Protein AF-A0A386C9A5-F1 (afdb_monomer)

Foldseek 3Di:
DLVVLLVVLLVVLLVVLQVVLFVQWQWDWEQDPVRDIDIFHFPTWDWDKDWDQADPVRFGDTDIDIDTDQKTWTQYPVGIDMGGTPCVSCVVCVVVSQQSSQVSSVVSCCVRPVWDWDQWDQDQNDTDGCVRHPIDTVVQRDPVNVCVRPVVVVVVQVVCVVVVHHPVRVVD

Secondary structure (DSSP, 8-state):
-HHHHHHHHHHHHHHHHHHHHHHHH-EEEEE-TTSSEEEEEBS---EEEEEEEE-TTS-EEEEEEEEE-S-EEEEEBTEEEEE-B-THHHHHHHHHHHHHHHHHHHHHHHHHH---B-SEEEETTEEEETTSS---BTTS--HHHHHHT-HHHHHHHHHHHHTT--TTTTT-

Radius of gyration: 20.08 Å; Cα contacts (8 Å, |Δi|>4): 237; chains: 1; bounding box: 48×43×54 Å

Mean predicted aligned error: 5.28 Å

Nearest PDB structures (foldseek):
  1osb-assembly2_C  TM=9.367E-01  e=7.929E-08  Escherichia coli
  1s6m-assembly1_A  TM=9.223E-01  e=8.419E-08  Escherichia coli
  1zm5-assembly1_A  TM=9.075E-01  e=7.467E-08  Escherichia coli
  1qx0-assembly1_A  TM=9.244E-01  e=1.360E-07  Escherichia coli
  4pcb-assembly2_C  TM=9.006E-01  e=9.491E-08  Escherichia coli

Structure (mmCIF, N/CA/C/O backbone):
data_AF-A0A386C9A5-F1
#
_entry.id   AF-A0A386C9A5-F1
#
loop_
_atom_site.group_PDB
_atom_site.id
_atom_site.type_symbol
_atom_site.label_atom_id
_atom_site.label_alt_id
_atom_site.label_comp_id
_atom_site.label_asym_id
_atom_site.label_entity_id
_atom_site.label_seq_id
_atom_site.pdbx_PDB_ins_code
_atom_site.Cartn_x
_atom_site.Cartn_y
_atom_site.Cartn_z
_atom_site.occupancy
_atom_site.B_iso_or_equiv
_atom_site.auth_seq_id
_atom_site.auth_comp_id
_atom_site.auth_asym_id
_atom_site.auth_atom_id
_atom_site.pdbx_PDB_model_num
ATOM 1 N N . GLU A 1 1 ? -19.138 13.106 5.561 1.00 89.81 1 GLU A N 1
ATOM 2 C CA . GLU A 1 1 ? -17.939 13.820 6.043 1.00 89.81 1 GLU A CA 1
ATOM 3 C C . GLU A 1 1 ? -16.855 12.884 6.594 1.00 89.81 1 GLU A C 1
ATOM 5 O O . GLU A 1 1 ? -15.851 12.708 5.920 1.00 89.81 1 GLU A O 1
ATOM 10 N N . THR A 1 2 ? -17.036 12.203 7.738 1.00 95.38 2 THR A N 1
ATOM 11 C CA . THR A 1 2 ? -15.964 11.372 8.344 1.00 95.38 2 THR A CA 1
ATOM 12 C C . THR A 1 2 ? -15.467 10.237 7.449 1.00 95.38 2 THR A C 1
ATOM 14 O O . THR A 1 2 ? -14.264 10.115 7.244 1.00 95.38 2 THR A O 1
ATOM 17 N N . ARG A 1 3 ? -16.372 9.428 6.875 1.00 95.12 3 ARG A N 1
ATOM 18 C CA . ARG A 1 3 ? -16.000 8.336 5.954 1.00 95.12 3 ARG A CA 1
ATOM 19 C C . ARG A 1 3 ? -15.134 8.841 4.805 1.00 95.12 3 ARG A C 1
ATOM 21 O O . ARG A 1 3 ? -14.080 8.293 4.527 1.00 95.12 3 ARG A O 1
ATOM 28 N N . GLU A 1 4 ? -15.581 9.913 4.175 1.00 96.44 4 GLU A N 1
ATOM 29 C CA . GLU A 1 4 ? -14.893 10.527 3.050 1.00 96.44 4 GLU A CA 1
ATOM 30 C C . GLU A 1 4 ? -13.509 11.059 3.447 1.00 96.44 4 GLU A C 1
ATOM 32 O O . GLU A 1 4 ? -12.547 10.899 2.704 1.00 96.44 4 GLU A O 1
ATOM 37 N N . ALA A 1 5 ? -13.369 11.634 4.643 1.00 97.81 5 ALA A N 1
ATOM 38 C CA . ALA A 1 5 ? -12.070 12.039 5.169 1.00 97.81 5 ALA A CA 1
ATOM 39 C C . ALA A 1 5 ? -11.139 10.843 5.432 1.00 97.81 5 ALA A C 1
ATOM 41 O O . ALA A 1 5 ? -9.936 10.960 5.191 1.00 97.81 5 ALA A O 1
ATOM 42 N N . VAL A 1 6 ? -11.672 9.700 5.879 1.00 97.44 6 VAL A N 1
ATOM 43 C CA . VAL A 1 6 ? -10.908 8.453 6.050 1.00 97.44 6 VAL A CA 1
ATOM 44 C C . VAL A 1 6 ? -10.473 7.895 4.695 1.00 97.44 6 VAL A C 1
ATOM 46 O O . VAL A 1 6 ? -9.285 7.639 4.508 1.00 97.44 6 VAL A O 1
ATOM 49 N N . ASP A 1 7 ? -11.397 7.780 3.738 1.00 97.12 7 ASP A N 1
ATOM 50 C CA . ASP A 1 7 ? -11.117 7.281 2.387 1.00 97.12 7 ASP A CA 1
ATOM 51 C C . ASP A 1 7 ? -10.045 8.142 1.699 1.00 97.12 7 ASP A C 1
ATOM 53 O O . ASP A 1 7 ? -9.026 7.616 1.252 1.00 97.12 7 ASP A O 1
ATOM 57 N N . ARG A 1 8 ? -10.191 9.476 1.739 1.00 97.75 8 ARG A N 1
ATOM 58 C CA . ARG A 1 8 ? -9.187 10.407 1.198 1.00 97.75 8 ARG A CA 1
ATOM 59 C C . ARG A 1 8 ? -7.836 10.304 1.908 1.00 97.75 8 ARG A C 1
ATOM 61 O O . ARG A 1 8 ? -6.805 10.422 1.253 1.00 97.75 8 ARG A O 1
ATOM 68 N N . SER A 1 9 ? -7.817 10.117 3.231 1.00 98.19 9 SER A N 1
ATOM 69 C CA . SER A 1 9 ? -6.561 9.925 3.979 1.00 98.19 9 SER A CA 1
ATOM 70 C C . SER A 1 9 ? -5.818 8.683 3.501 1.00 98.19 9 SER A C 1
ATOM 72 O O . SER A 1 9 ? -4.598 8.720 3.346 1.00 98.19 9 SER A O 1
ATOM 74 N N . LEU A 1 10 ? -6.553 7.596 3.252 1.00 97.38 10 LEU A N 1
ATOM 75 C CA . LEU A 1 10 ? -5.973 6.356 2.758 1.00 97.38 10 LEU A CA 1
ATOM 76 C C . LEU A 1 10 ? -5.469 6.488 1.325 1.00 97.38 10 LEU A C 1
ATOM 78 O O . LEU A 1 10 ? -4.365 6.029 1.049 1.00 97.38 10 LEU A O 1
ATOM 82 N N . ASP A 1 11 ? -6.226 7.136 0.442 1.00 98.06 11 ASP A N 1
ATOM 83 C CA . ASP A 1 11 ? -5.815 7.324 -0.951 1.00 98.06 11 ASP A CA 1
ATOM 84 C C . ASP A 1 11 ? -4.526 8.153 -1.044 1.00 98.06 11 ASP A C 1
ATOM 86 O O . ASP A 1 11 ? -3.579 7.746 -1.713 1.00 98.06 11 ASP A O 1
ATOM 90 N N . ILE A 1 12 ? -4.435 9.246 -0.279 1.00 98.44 12 ILE A N 1
ATOM 91 C CA . ILE A 1 12 ? -3.243 10.106 -0.234 1.00 98.44 12 ILE A CA 1
ATOM 92 C C . ILE A 1 12 ? -2.038 9.373 0.362 1.00 98.44 12 ILE A C 1
ATOM 94 O O . ILE A 1 12 ? -0.925 9.474 -0.156 1.00 98.44 12 ILE A O 1
ATOM 98 N N . ALA A 1 13 ? -2.235 8.632 1.455 1.00 98.19 13 ALA A N 1
ATOM 99 C CA . ALA A 1 13 ? -1.165 7.844 2.056 1.00 98.19 13 ALA A CA 1
ATOM 100 C C . ALA A 1 13 ? -0.680 6.732 1.116 1.00 98.19 13 ALA A C 1
ATOM 102 O O . ALA A 1 13 ? 0.520 6.464 1.054 1.00 98.19 13 ALA A O 1
ATOM 103 N N . ASN A 1 14 ? -1.598 6.105 0.375 1.00 98.31 14 ASN A N 1
ATOM 104 C CA . ASN A 1 14 ? -1.289 5.086 -0.618 1.00 98.31 14 ASN A CA 1
ATOM 105 C C . ASN A 1 14 ? -0.478 5.668 -1.781 1.00 98.31 14 ASN A C 1
ATOM 107 O O . ASN A 1 14 ? 0.554 5.107 -2.131 1.00 98.31 14 ASN A O 1
ATOM 111 N N . GLU A 1 15 ? -0.898 6.804 -2.335 1.00 98.31 15 GLU A N 1
ATOM 112 C CA . GLU A 1 15 ? -0.195 7.491 -3.423 1.00 98.31 15 GLU A CA 1
ATOM 113 C C . GLU A 1 15 ? 1.232 7.891 -3.022 1.00 98.31 15 GLU A C 1
ATOM 115 O O . GLU A 1 15 ? 2.194 7.557 -3.712 1.00 98.31 15 GLU A O 1
ATOM 120 N N . GLN A 1 16 ? 1.403 8.520 -1.857 1.00 98.56 16 GLN A N 1
ATOM 121 C CA . GLN A 1 16 ? 2.726 8.911 -1.360 1.00 98.56 16 GLN A CA 1
ATOM 122 C C . GLN A 1 16 ? 3.622 7.703 -1.049 1.00 98.56 16 GLN A C 1
ATOM 124 O O . GLN A 1 16 ? 4.825 7.729 -1.313 1.00 98.56 16 GLN A O 1
ATOM 129 N N . MET A 1 17 ? 3.049 6.625 -0.506 1.00 98.19 17 MET A N 1
ATOM 130 C CA . MET A 1 17 ? 3.769 5.370 -0.291 1.00 98.19 17 MET A CA 1
ATOM 131 C C . MET A 1 17 ? 4.209 4.738 -1.615 1.00 98.19 17 MET A C 1
ATOM 133 O O . MET A 1 17 ? 5.345 4.272 -1.702 1.00 98.19 17 MET A O 1
ATOM 137 N N . LEU A 1 18 ? 3.356 4.753 -2.646 1.00 98.19 18 LEU A N 1
ATOM 138 C CA . LEU A 1 18 ? 3.696 4.260 -3.981 1.00 98.19 18 LEU A CA 1
ATOM 139 C C . LEU A 1 18 ? 4.801 5.095 -4.630 1.00 98.19 18 LEU A C 1
ATOM 141 O O . LEU A 1 18 ? 5.718 4.509 -5.196 1.00 98.19 18 LEU A O 1
ATOM 145 N N . GLY A 1 19 ? 4.772 6.424 -4.488 1.00 97.94 19 GLY A N 1
ATOM 146 C CA . GLY A 1 19 ? 5.856 7.296 -4.951 1.00 97.94 19 GLY A CA 1
ATOM 147 C C . GLY A 1 19 ? 7.185 6.981 -4.259 1.00 97.94 19 GLY A C 1
ATOM 148 O O . GLY A 1 19 ? 8.209 6.792 -4.912 1.00 97.94 19 GLY A O 1
ATOM 149 N N . TRP A 1 20 ? 7.162 6.804 -2.934 1.00 98.00 20 TRP A N 1
ATOM 150 C CA . TRP A 1 20 ? 8.346 6.363 -2.192 1.00 98.00 20 TRP A CA 1
ATOM 151 C C . TRP A 1 20 ? 8.844 4.986 -2.654 1.00 98.00 20 TRP A C 1
ATOM 153 O O . TRP A 1 20 ? 10.050 4.775 -2.780 1.00 98.00 20 TRP A O 1
ATOM 163 N N . LEU A 1 21 ? 7.934 4.038 -2.903 1.00 97.56 21 LEU A N 1
ATOM 164 C CA . LEU A 1 21 ? 8.277 2.696 -3.368 1.00 97.56 21 LEU A CA 1
ATOM 165 C C . LEU A 1 21 ? 8.882 2.736 -4.778 1.00 97.56 21 LEU A C 1
ATOM 167 O O . LEU A 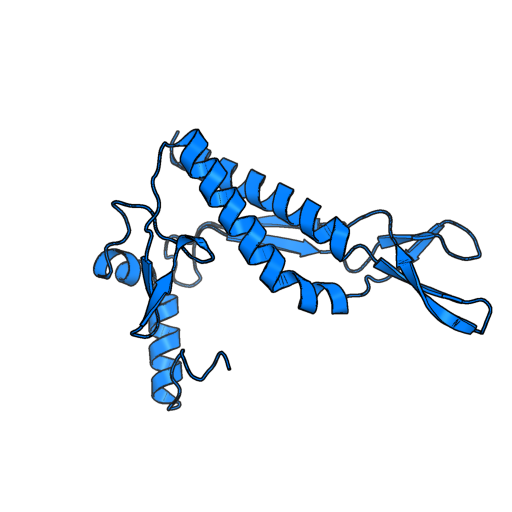1 21 ? 9.894 2.079 -5.017 1.00 97.56 21 LEU A O 1
ATOM 171 N N . GLU A 1 22 ? 8.311 3.529 -5.687 1.00 97.38 22 GLU A N 1
ATOM 172 C CA . GLU A 1 22 ? 8.794 3.732 -7.056 1.00 97.38 22 GLU A CA 1
ATOM 173 C C . GLU A 1 22 ? 10.265 4.160 -7.080 1.00 97.38 22 GLU A C 1
ATOM 175 O O . GLU A 1 22 ? 11.062 3.570 -7.814 1.00 97.38 22 GLU A O 1
ATOM 180 N N . GLU A 1 23 ? 10.668 5.098 -6.219 1.00 96.94 23 GLU A N 1
ATOM 181 C CA . GLU A 1 23 ? 12.070 5.514 -6.098 1.00 96.94 23 GLU A CA 1
ATOM 182 C C . GLU A 1 23 ? 13.025 4.355 -5.783 1.00 96.94 23 GLU A C 1
ATOM 184 O O . GLU A 1 23 ? 14.202 4.405 -6.151 1.00 96.94 23 GLU A O 1
ATOM 189 N N . LYS A 1 24 ? 12.546 3.327 -5.072 1.00 97.06 24 LYS A N 1
ATOM 190 C CA . LYS A 1 24 ? 13.357 2.181 -4.639 1.00 97.06 24 LYS A CA 1
ATOM 191 C C . LYS A 1 24 ? 13.323 1.020 -5.621 1.00 97.06 24 LYS A C 1
ATOM 193 O O . LYS A 1 24 ? 14.286 0.258 -5.666 1.00 97.06 24 LYS A O 1
ATOM 198 N N . VAL A 1 25 ? 12.234 0.855 -6.375 1.00 96.81 25 VAL A N 1
ATOM 199 C CA . VAL A 1 25 ? 11.974 -0.390 -7.120 1.00 96.81 25 VAL A CA 1
ATOM 200 C C . VAL A 1 25 ? 11.786 -0.215 -8.623 1.00 96.81 25 VAL A C 1
ATOM 202 O O . VAL A 1 25 ? 11.726 -1.224 -9.320 1.00 96.81 25 VAL A O 1
ATOM 205 N N . ALA A 1 26 ? 11.738 1.015 -9.150 1.00 97.06 26 ALA A N 1
ATOM 206 C CA . ALA A 1 26 ? 11.632 1.279 -10.588 1.00 97.06 26 ALA A CA 1
ATOM 207 C C . ALA A 1 26 ? 12.953 0.993 -11.323 1.00 97.06 26 ALA A C 1
ATOM 209 O O . ALA A 1 26 ? 13.611 1.888 -11.855 1.00 97.06 26 ALA A O 1
ATOM 210 N N . PHE A 1 27 ? 13.349 -0.275 -11.336 1.00 96.69 27 PHE A N 1
ATOM 211 C CA . PHE A 1 27 ? 14.523 -0.787 -12.021 1.00 96.69 27 PHE A CA 1
ATOM 212 C C . PHE A 1 27 ? 14.134 -1.980 -12.884 1.00 96.69 27 PHE A C 1
ATOM 214 O O . PHE A 1 27 ? 13.301 -2.798 -12.499 1.00 96.69 27 PHE A O 1
ATOM 221 N N . GLY A 1 28 ? 14.780 -2.094 -14.038 1.00 95.38 28 GLY A N 1
ATOM 222 C CA . GLY A 1 28 ? 14.723 -3.271 -14.898 1.00 95.38 28 GLY A CA 1
ATOM 223 C C . GLY A 1 28 ? 16.127 -3.786 -15.186 1.00 95.38 28 GLY A C 1
ATOM 224 O O . GLY A 1 28 ? 17.106 -3.337 -14.586 1.00 95.38 28 GLY A O 1
ATOM 225 N N . ARG A 1 29 ? 16.236 -4.721 -16.131 1.00 94.19 29 ARG A N 1
ATOM 226 C CA . ARG A 1 29 ? 17.531 -5.237 -16.598 1.00 94.19 29 ARG A CA 1
ATOM 227 C C . ARG A 1 29 ? 17.690 -5.063 -18.104 1.00 94.19 29 ARG A C 1
ATOM 229 O O . ARG A 1 29 ? 16.726 -5.204 -18.864 1.00 94.19 29 ARG A O 1
ATOM 236 N N . VAL A 1 30 ? 18.898 -4.744 -18.541 1.00 93.75 30 VAL A N 1
ATOM 237 C CA . VAL A 1 30 ? 19.303 -4.681 -19.955 1.00 93.75 30 VAL A CA 1
ATOM 238 C C . VAL A 1 30 ? 20.558 -5.521 -20.156 1.00 93.75 30 VAL A C 1
ATOM 240 O O . VAL A 1 30 ? 21.190 -5.929 -19.189 1.00 93.75 30 VAL A O 1
ATOM 243 N N . MET A 1 31 ? 20.911 -5.814 -21.406 1.00 92.19 31 MET A N 1
ATOM 244 C CA . MET A 1 31 ? 22.148 -6.535 -21.701 1.00 92.19 31 MET A CA 1
ATOM 245 C C . MET A 1 31 ? 23.327 -5.561 -21.767 1.00 92.19 31 MET A C 1
ATOM 247 O O . MET A 1 31 ? 23.336 -4.701 -22.657 1.00 92.19 31 MET A O 1
ATOM 251 N N . GLY A 1 32 ? 24.316 -5.732 -20.893 1.00 89.69 32 GLY A N 1
ATOM 252 C CA . GLY A 1 32 ? 25.568 -4.975 -20.843 1.00 89.69 32 GLY A CA 1
ATOM 253 C C . GLY A 1 32 ? 26.456 -5.184 -22.073 1.00 89.69 32 GLY A C 1
ATOM 254 O O . GLY A 1 32 ? 26.163 -6.003 -22.953 1.00 89.69 32 GLY A O 1
ATOM 255 N N . THR A 1 33 ? 27.527 -4.397 -22.180 1.00 88.69 33 THR A N 1
ATOM 256 C CA . THR A 1 33 ? 28.505 -4.478 -23.286 1.00 88.69 33 THR A CA 1
ATOM 257 C C . THR A 1 33 ? 29.374 -5.730 -23.216 1.00 88.69 33 THR A C 1
ATOM 259 O O . THR A 1 33 ? 29.786 -6.238 -24.254 1.00 88.69 33 THR A O 1
ATOM 262 N N . ASP A 1 34 ? 29.578 -6.252 -22.012 1.00 92.44 34 ASP A N 1
ATOM 263 C CA . ASP A 1 34 ? 30.224 -7.527 -21.697 1.00 92.44 34 ASP A CA 1
ATOM 264 C C . ASP A 1 34 ? 29.312 -8.749 -21.926 1.00 92.44 34 ASP A C 1
ATOM 266 O O . ASP A 1 34 ? 29.743 -9.888 -21.761 1.00 92.44 34 ASP A O 1
ATOM 270 N N . GLY A 1 35 ? 28.054 -8.527 -22.325 1.00 90.69 35 GLY A N 1
ATOM 271 C CA . GLY A 1 35 ? 27.066 -9.587 -22.518 1.00 90.69 35 GLY A CA 1
ATOM 272 C C . GLY A 1 35 ? 26.424 -10.090 -21.223 1.00 90.69 35 GLY A C 1
ATOM 273 O O . GLY A 1 35 ? 25.732 -11.106 -21.265 1.00 90.69 35 GLY A O 1
ATOM 274 N N . LEU A 1 36 ? 26.614 -9.399 -20.093 1.00 93.25 36 LEU A N 1
ATOM 275 C CA . LEU A 1 36 ? 25.981 -9.734 -18.818 1.00 93.25 36 LEU A CA 1
ATOM 276 C C . LEU A 1 36 ? 24.766 -8.829 -18.536 1.00 93.25 36 LEU A C 1
ATOM 278 O O . LEU A 1 36 ? 24.739 -7.673 -18.962 1.00 93.25 36 LEU A O 1
ATOM 282 N N . PRO A 1 37 ? 23.723 -9.311 -17.831 1.00 91.50 37 PRO A N 1
ATOM 283 C CA . PRO A 1 37 ? 22.601 -8.465 -17.437 1.00 91.50 37 PRO A CA 1
ATOM 284 C C . PRO A 1 37 ? 23.021 -7.362 -16.458 1.00 91.50 37 PRO A C 1
ATOM 286 O O . PRO A 1 37 ? 23.564 -7.640 -15.392 1.00 91.50 37 PRO A O 1
ATOM 289 N N . GLU A 1 38 ? 22.666 -6.121 -16.772 1.00 92.81 38 GLU A N 1
ATOM 290 C CA . GLU A 1 38 ? 22.904 -4.946 -15.937 1.00 92.81 38 GLU A CA 1
ATOM 291 C C . GLU A 1 38 ? 21.574 -4.368 -15.445 1.00 92.81 38 GLU A C 1
ATOM 293 O O . GLU A 1 38 ? 20.598 -4.283 -16.201 1.00 92.81 38 GLU A O 1
ATOM 298 N N . ARG A 1 39 ? 21.519 -3.964 -14.170 1.00 94.31 39 ARG A N 1
ATOM 299 C CA . ARG A 1 39 ? 20.354 -3.275 -13.606 1.00 94.31 39 ARG A CA 1
ATOM 300 C C . ARG A 1 39 ? 20.388 -1.802 -13.998 1.00 94.31 39 ARG A C 1
ATOM 302 O O . ARG A 1 39 ? 21.352 -1.108 -13.705 1.00 94.31 39 ARG A O 1
ATOM 309 N N . VAL A 1 40 ? 19.287 -1.311 -14.553 1.00 95.31 40 VAL A N 1
ATOM 310 C CA . VAL A 1 40 ? 19.138 0.094 -14.953 1.00 95.31 40 VAL A CA 1
ATOM 311 C C . VAL A 1 40 ? 17.863 0.694 -14.381 1.00 95.31 40 VAL A C 1
ATOM 313 O O . VAL A 1 40 ? 16.863 -0.004 -14.187 1.00 95.31 40 VAL A O 1
ATOM 316 N N . ARG A 1 41 ? 17.905 1.997 -14.095 1.00 95.81 41 ARG A N 1
ATOM 317 C CA . ARG A 1 41 ? 16.747 2.764 -13.625 1.00 95.81 41 ARG A CA 1
ATOM 318 C C . ARG A 1 41 ? 15.719 2.888 -14.755 1.00 95.81 41 ARG A C 1
ATOM 320 O O . ARG A 1 41 ? 16.077 3.152 -15.900 1.00 95.81 41 ARG A O 1
ATOM 327 N N . GLY A 1 42 ? 14.451 2.691 -14.420 1.00 95.38 42 GLY A N 1
ATOM 328 C CA . GLY A 1 42 ? 13.322 2.973 -15.297 1.00 95.38 42 GLY A CA 1
ATOM 329 C C . GLY A 1 42 ? 12.670 4.317 -15.037 1.00 95.38 42 GLY A C 1
ATOM 330 O O . GLY A 1 42 ? 12.972 4.990 -14.051 1.00 95.38 42 GLY A O 1
ATOM 331 N N . THR A 1 43 ? 11.724 4.663 -15.902 1.00 92.88 43 THR A N 1
ATOM 332 C CA . THR A 1 43 ? 10.954 5.908 -15.809 1.00 92.88 43 THR A CA 1
ATOM 333 C C . THR A 1 43 ? 9.995 5.944 -14.620 1.00 92.88 43 THR A C 1
ATOM 335 O O . THR A 1 43 ? 9.732 7.028 -14.114 1.00 92.88 43 THR A O 1
ATOM 338 N N . GLY A 1 44 ? 9.510 4.790 -14.151 1.00 95.00 44 GLY A N 1
ATOM 339 C CA . GLY A 1 44 ? 8.589 4.694 -13.018 1.00 95.00 44 GLY A CA 1
ATOM 340 C C . GLY A 1 44 ? 7.831 3.369 -12.978 1.00 95.00 44 GLY A C 1
ATOM 341 O O . GLY A 1 44 ? 8.161 2.424 -13.702 1.00 95.00 44 GLY A O 1
ATOM 342 N N . LEU A 1 45 ? 6.816 3.304 -12.120 1.00 95.94 45 LEU A N 1
ATOM 343 C CA . LEU A 1 45 ? 5.866 2.205 -12.014 1.00 95.94 45 LEU A CA 1
ATOM 344 C C . LEU A 1 45 ? 4.558 2.557 -12.723 1.00 95.94 45 LEU A C 1
ATOM 346 O O . LEU A 1 45 ? 4.083 3.686 -12.689 1.00 95.94 45 LEU A O 1
ATOM 350 N N . THR A 1 46 ? 3.923 1.552 -13.320 1.00 96.31 46 THR A N 1
ATOM 351 C CA . THR A 1 46 ? 2.514 1.636 -13.722 1.00 96.31 46 THR A CA 1
ATOM 352 C C . THR A 1 46 ? 1.690 0.823 -12.736 1.00 96.31 46 THR A C 1
ATOM 354 O O . THR A 1 46 ? 1.922 -0.379 -12.584 1.00 96.31 46 THR A O 1
ATOM 357 N N . VAL A 1 47 ? 0.752 1.473 -12.045 1.00 97.50 47 VAL A N 1
ATOM 358 C CA . VAL A 1 47 ? -0.016 0.864 -10.953 1.00 97.50 47 VAL A CA 1
ATOM 359 C C . VAL A 1 47 ? -1.506 1.123 -11.141 1.00 97.50 47 VAL A C 1
ATOM 361 O O . VAL A 1 47 ? -1.920 2.266 -11.313 1.00 97.50 47 VAL A O 1
ATOM 364 N N . ALA A 1 48 ? -2.313 0.064 -11.075 1.00 98.19 48 ALA A N 1
ATOM 365 C CA . ALA A 1 48 ? -3.766 0.163 -10.982 1.00 98.19 48 ALA A CA 1
ATOM 366 C C . ALA A 1 48 ? -4.212 -0.060 -9.530 1.00 98.19 48 ALA A C 1
ATOM 368 O O . ALA A 1 48 ? -3.899 -1.094 -8.937 1.00 98.19 48 ALA A O 1
ATOM 369 N N . THR A 1 49 ? -4.945 0.900 -8.965 1.00 98.12 49 THR A N 1
ATOM 370 C CA . THR A 1 49 ? -5.366 0.882 -7.557 1.00 98.12 49 THR A CA 1
A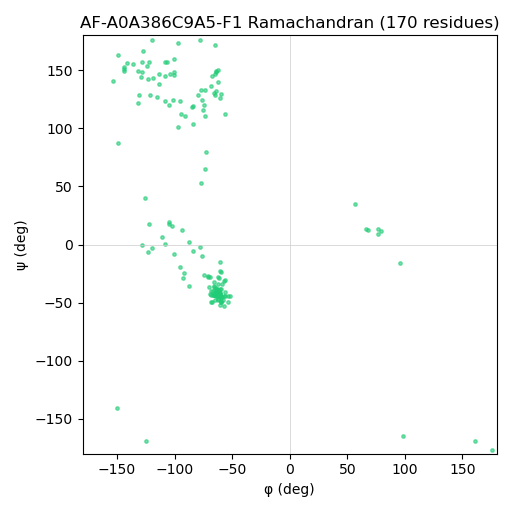TOM 371 C C . THR A 1 49 ? -6.859 0.599 -7.438 1.00 98.12 49 THR A C 1
ATOM 373 O O . THR A 1 49 ? -7.676 1.347 -7.970 1.00 98.12 49 THR A O 1
ATOM 376 N N . TYR A 1 50 ? -7.220 -0.442 -6.688 1.00 97.88 50 TYR A N 1
ATOM 377 C CA . TYR A 1 50 ? -8.611 -0.830 -6.434 1.00 97.88 50 TYR A CA 1
ATOM 378 C C . TYR A 1 50 ? -8.946 -0.685 -4.952 1.00 97.88 50 TYR A C 1
ATOM 380 O O . TYR A 1 50 ? -8.239 -1.214 -4.091 1.00 97.88 50 TYR A O 1
ATOM 388 N N . ALA A 1 51 ? -10.026 0.037 -4.654 1.00 96.19 51 ALA A N 1
ATOM 389 C CA . ALA A 1 51 ? -10.467 0.318 -3.295 1.00 96.19 51 ALA A CA 1
ATOM 390 C C . ALA A 1 51 ? -11.521 -0.676 -2.816 1.00 96.19 51 ALA A C 1
ATOM 392 O O . ALA A 1 51 ? -12.590 -0.776 -3.411 1.00 96.19 51 ALA A O 1
ATOM 393 N N . HIS A 1 52 ? -11.246 -1.347 -1.698 1.00 96.31 52 HIS A N 1
ATOM 394 C CA . HIS A 1 52 ? -12.181 -2.234 -1.012 1.00 96.31 52 HIS A CA 1
ATOM 395 C C . HIS A 1 52 ? -12.351 -1.797 0.447 1.00 96.31 52 HIS A C 1
ATOM 397 O O . HIS A 1 52 ? -11.458 -1.187 1.036 1.00 96.31 52 HIS A O 1
ATOM 403 N N . ASN A 1 53 ? -13.505 -2.105 1.036 1.00 95.69 53 ASN A N 1
ATOM 404 C CA . ASN A 1 53 ? -13.886 -1.670 2.383 1.00 95.69 53 ASN A CA 1
ATOM 405 C C . ASN A 1 53 ? -14.345 -2.803 3.311 1.00 95.69 53 ASN A C 1
ATOM 407 O O . ASN A 1 53 ? -14.672 -2.534 4.467 1.00 95.69 53 ASN A O 1
ATOM 411 N N . VAL A 1 54 ? -14.363 -4.046 2.831 1.00 96.19 54 VAL A N 1
ATOM 412 C CA . VAL A 1 54 ? -14.811 -5.212 3.596 1.00 96.19 54 VAL A CA 1
ATOM 413 C C . VAL A 1 54 ? -13.814 -6.358 3.501 1.00 96.19 54 VAL A C 1
ATOM 415 O O . VAL A 1 54 ? -13.116 -6.520 2.498 1.00 96.19 54 VAL A O 1
ATOM 418 N N . SER A 1 55 ? -13.739 -7.154 4.563 1.00 95.06 55 SER A N 1
ATOM 419 C CA . SER A 1 55 ? -12.954 -8.382 4.601 1.00 95.06 55 SER A CA 1
ATOM 420 C C . SER A 1 55 ? -13.689 -9.517 3.877 1.00 95.06 55 SER A C 1
ATOM 422 O O . SER A 1 55 ? -14.842 -9.382 3.465 1.00 95.06 55 SER A O 1
ATOM 424 N N . ARG A 1 56 ? -13.041 -10.683 3.760 1.00 93.31 56 ARG A N 1
ATOM 425 C CA . ARG A 1 56 ? -13.695 -11.910 3.273 1.00 93.31 56 ARG A CA 1
ATOM 426 C C . ARG A 1 56 ? -14.917 -12.296 4.116 1.00 93.31 56 ARG A C 1
ATOM 428 O O . ARG A 1 56 ? -15.871 -12.838 3.573 1.00 93.31 56 ARG A O 1
ATOM 435 N N . ASN A 1 57 ? -14.879 -11.981 5.407 1.00 95.25 57 ASN A N 1
ATOM 436 C CA . ASN A 1 57 ? -15.950 -12.264 6.356 1.00 95.25 57 ASN A CA 1
ATOM 437 C C . ASN A 1 57 ? -16.909 -11.075 6.510 1.00 95.25 57 ASN A C 1
ATOM 439 O O . ASN A 1 57 ? -17.713 -11.049 7.432 1.00 95.25 57 ASN A O 1
ATOM 443 N N . LEU A 1 58 ? -16.821 -10.086 5.613 1.00 95.12 58 LEU A N 1
ATOM 444 C CA . LEU A 1 58 ? -17.642 -8.874 5.605 1.00 95.12 58 LEU A CA 1
ATOM 445 C C . LEU A 1 58 ? -17.420 -7.928 6.799 1.00 95.12 58 LEU A C 1
ATOM 447 O O . LEU A 1 58 ? -18.171 -6.969 6.964 1.00 95.12 58 LEU A O 1
ATOM 451 N N . ASP A 1 59 ? -16.350 -8.128 7.573 1.00 96.81 59 ASP A N 1
ATOM 452 C CA . ASP A 1 59 ? -15.915 -7.151 8.577 1.00 96.81 59 ASP A CA 1
ATOM 453 C C . ASP A 1 59 ? -15.478 -5.835 7.909 1.00 96.81 59 ASP A C 1
ATOM 455 O O . ASP A 1 59 ? -14.898 -5.882 6.815 1.00 96.81 59 ASP A O 1
ATOM 459 N N . PRO A 1 60 ? -15.654 -4.666 8.557 1.00 94.50 60 PRO A N 1
ATOM 460 C CA . PRO A 1 60 ? -15.074 -3.408 8.096 1.00 94.50 60 PRO A CA 1
ATOM 461 C C . PRO A 1 60 ? -13.552 -3.527 7.953 1.00 94.50 60 PRO A C 1
ATOM 463 O O . PRO A 1 60 ? -12.825 -3.655 8.934 1.00 94.50 60 PRO A O 1
ATOM 466 N N . HIS A 1 61 ? -13.055 -3.478 6.718 1.00 94.88 61 HIS A N 1
ATOM 467 C CA . HIS A 1 61 ? -11.635 -3.653 6.425 1.00 94.88 61 HIS A CA 1
ATOM 468 C C . HIS A 1 61 ? -11.247 -2.841 5.192 1.00 94.88 61 HIS A C 1
ATOM 470 O O . HIS A 1 61 ? -11.271 -3.318 4.055 1.00 94.88 61 HIS A O 1
ATOM 476 N N . LEU A 1 62 ? -10.891 -1.579 5.423 1.00 94.56 62 LEU A N 1
ATOM 477 C CA . LEU A 1 62 ? -10.490 -0.662 4.365 1.00 94.56 62 LEU A CA 1
ATOM 478 C C . LEU A 1 62 ? -9.085 -0.999 3.855 1.00 94.56 62 LEU A C 1
ATOM 480 O O . LEU A 1 62 ? -8.119 -0.958 4.613 1.00 94.56 62 LEU A O 1
ATOM 484 N N . HIS A 1 63 ? -8.968 -1.313 2.566 1.00 96.06 63 HIS A N 1
ATOM 485 C CA . HIS A 1 63 ? -7.690 -1.628 1.933 1.00 96.06 63 HIS A CA 1
ATOM 486 C C . HIS A 1 63 ? -7.658 -1.214 0.458 1.00 96.06 63 HIS A C 1
ATOM 488 O O . HIS A 1 63 ? -8.686 -0.929 -0.168 1.00 96.06 63 HIS A O 1
ATOM 494 N N . ARG A 1 64 ? -6.442 -1.133 -0.087 1.00 96.50 64 ARG A N 1
ATOM 495 C CA . ARG A 1 64 ? -6.174 -0.852 -1.499 1.00 96.50 64 ARG A CA 1
ATOM 496 C C . ARG A 1 64 ? -5.373 -1.999 -2.098 1.00 96.50 64 ARG A C 1
ATOM 498 O O . ARG A 1 64 ? -4.338 -2.378 -1.553 1.00 96.50 64 ARG A O 1
ATOM 505 N N . HIS A 1 65 ? -5.838 -2.535 -3.221 1.00 97.75 65 HIS A N 1
ATOM 506 C CA . HIS A 1 65 ? -5.041 -3.427 -4.054 1.00 97.75 65 HIS A CA 1
ATOM 507 C C . HIS A 1 65 ? -4.307 -2.598 -5.098 1.00 97.75 65 HIS A C 1
ATOM 509 O O . HIS A 1 65 ? -4.935 -2.060 -6.005 1.00 97.75 65 HIS A O 1
ATOM 515 N N . ASN A 1 66 ? -2.986 -2.512 -4.965 1.00 97.56 66 ASN A N 1
ATOM 516 C CA . ASN A 1 66 ? -2.116 -1.861 -5.938 1.00 97.56 66 ASN A CA 1
ATOM 517 C C . ASN A 1 66 ? -1.530 -2.929 -6.865 1.00 97.56 66 ASN A C 1
ATOM 519 O O . ASN A 1 66 ? -0.602 -3.647 -6.487 1.00 97.56 66 ASN A O 1
ATOM 523 N N . LEU A 1 67 ? -2.091 -3.066 -8.062 1.00 97.50 67 LEU A N 1
ATOM 524 C CA . LEU A 1 67 ? -1.592 -3.975 -9.088 1.00 97.50 67 LEU A CA 1
ATOM 525 C C . LEU A 1 67 ? -0.467 -3.276 -9.847 1.00 97.50 67 LEU A C 1
ATOM 527 O O . LEU A 1 67 ? -0.719 -2.398 -10.670 1.00 97.50 67 LEU A O 1
ATOM 531 N N . VAL A 1 68 ? 0.773 -3.665 -9.553 1.00 96.00 68 VAL A N 1
ATOM 532 C CA . VAL A 1 68 ? 1.968 -3.151 -10.231 1.00 96.00 68 VAL A CA 1
ATOM 533 C C . VAL A 1 68 ? 2.186 -3.940 -11.518 1.00 96.00 68 VAL A C 1
ATOM 535 O O . VAL A 1 68 ? 2.385 -5.156 -11.484 1.00 96.00 68 VAL A O 1
ATOM 538 N N . LEU A 1 69 ? 2.155 -3.255 -12.658 1.00 95.88 69 LEU A N 1
ATOM 539 C CA . LEU A 1 69 ? 2.435 -3.868 -13.950 1.00 95.88 69 LEU A CA 1
ATOM 540 C C . LEU A 1 69 ? 3.899 -4.325 -13.995 1.00 95.88 69 LEU A C 1
ATOM 542 O O . LEU A 1 69 ? 4.799 -3.536 -13.721 1.00 95.88 69 LEU A O 1
ATOM 546 N N . ASN A 1 70 ? 4.158 -5.573 -14.401 1.00 96.00 70 ASN A N 1
ATOM 547 C CA . ASN A 1 70 ? 5.520 -6.080 -14.614 1.00 96.00 70 ASN A CA 1
ATOM 548 C C . ASN A 1 70 ? 6.129 -5.570 -15.934 1.00 96.00 70 ASN A C 1
ATOM 550 O O . ASN A 1 70 ? 6.567 -6.345 -16.785 1.00 96.00 70 ASN A O 1
ATOM 554 N N . ALA A 1 71 ? 6.106 -4.255 -16.120 1.00 95.00 71 ALA A N 1
ATOM 555 C CA . ALA A 1 71 ? 6.690 -3.567 -17.252 1.00 95.00 71 ALA A CA 1
ATOM 556 C C . ALA A 1 71 ? 7.067 -2.138 -16.852 1.00 95.00 71 ALA A C 1
ATOM 558 O O . ALA A 1 71 ? 6.319 -1.462 -16.149 1.00 95.00 71 ALA A O 1
ATOM 559 N N . LEU A 1 72 ? 8.211 -1.678 -17.342 1.00 95.25 72 LEU A N 1
ATOM 560 C CA . LEU A 1 72 ? 8.654 -0.292 -17.250 1.00 95.25 72 LEU A CA 1
ATOM 561 C C . LEU A 1 72 ? 9.404 0.109 -18.522 1.00 95.25 72 LEU A C 1
ATOM 563 O O . LEU A 1 72 ? 10.049 -0.727 -19.167 1.00 95.25 72 LEU A O 1
ATOM 567 N N . GLU A 1 73 ? 9.354 1.394 -18.857 1.00 95.88 73 GLU A N 1
ATOM 568 C CA . GLU A 1 73 ? 10.273 1.978 -19.832 1.00 95.88 73 GLU A CA 1
ATOM 569 C C . GLU A 1 73 ? 11.636 2.196 -19.165 1.00 95.88 73 GLU A C 1
ATOM 571 O O . GLU A 1 73 ? 11.728 2.715 -18.051 1.00 95.88 73 GLU A O 1
ATOM 576 N N . ARG A 1 74 ? 12.705 1.783 -19.844 1.00 94.62 74 ARG A N 1
ATOM 577 C CA . ARG A 1 74 ? 14.094 1.990 -19.423 1.00 94.62 74 ARG A CA 1
ATOM 578 C C . ARG A 1 74 ? 14.976 2.303 -20.618 1.00 94.62 74 ARG A C 1
ATOM 580 O O . ARG A 1 74 ? 14.686 1.891 -21.744 1.00 94.62 74 ARG A O 1
ATOM 587 N N . GLU A 1 75 ? 16.084 2.973 -20.346 1.00 91.19 75 GLU A N 1
ATOM 588 C CA . GLU A 1 75 ? 17.103 3.224 -21.356 1.00 91.19 75 GLU A CA 1
ATOM 589 C C . GLU A 1 75 ? 17.916 1.948 -21.601 1.00 91.19 75 GLU A C 1
ATOM 591 O O . GLU A 1 75 ? 18.447 1.338 -20.670 1.00 91.19 75 GLU A O 1
ATOM 596 N N . GLY A 1 76 ? 17.970 1.511 -22.857 1.00 83.88 76 GLY A N 1
ATOM 597 C CA . GLY A 1 76 ? 18.790 0.391 -23.300 1.00 83.88 76 GLY A CA 1
ATOM 598 C C . GLY A 1 76 ? 19.792 0.834 -24.361 1.00 83.88 76 GLY A C 1
ATOM 599 O O . GLY A 1 76 ? 19.768 1.956 -24.851 1.00 83.88 76 GLY A O 1
ATOM 600 N N . ARG A 1 77 ? 20.664 -0.080 -24.798 1.00 81.56 77 ARG A N 1
ATOM 601 C CA . ARG A 1 77 ? 21.704 0.239 -25.797 1.00 81.56 77 ARG A CA 1
ATOM 602 C C . ARG A 1 77 ? 21.176 0.730 -27.149 1.00 81.56 77 ARG A C 1
ATOM 604 O O . ARG A 1 77 ? 21.921 1.348 -27.899 1.00 81.56 77 ARG A O 1
ATOM 611 N N . ARG A 1 78 ? 19.928 0.405 -27.493 1.00 84.44 78 ARG A N 1
ATOM 612 C CA . ARG A 1 78 ? 19.284 0.791 -28.761 1.00 84.44 78 ARG A CA 1
ATOM 613 C C . ARG A 1 78 ? 18.258 1.914 -28.573 1.00 84.44 78 ARG A C 1
ATOM 615 O O . ARG A 1 78 ? 17.392 2.081 -29.425 1.00 84.44 78 ARG A O 1
ATOM 622 N N . GLY A 1 79 ? 18.343 2.644 -27.463 1.00 87.88 79 GLY A N 1
ATOM 623 C CA . GLY A 1 79 ? 17.357 3.636 -27.055 1.00 87.88 79 GLY A CA 1
ATOM 624 C C . GLY A 1 79 ? 16.377 3.094 -26.014 1.00 87.88 79 GLY A C 1
ATOM 625 O O . GLY A 1 79 ? 16.571 2.024 -25.420 1.00 87.88 79 GLY A O 1
ATOM 626 N N . LYS A 1 80 ? 15.278 3.825 -25.836 1.00 92.31 80 LYS A N 1
ATOM 627 C CA . LYS A 1 80 ? 14.178 3.473 -24.936 1.00 92.31 80 LYS A CA 1
ATOM 628 C C . LYS A 1 80 ? 13.550 2.131 -25.298 1.00 92.31 80 LYS A C 1
ATOM 630 O O . LYS A 1 80 ? 13.157 1.889 -26.437 1.00 92.31 80 LYS A O 1
ATOM 635 N N . THR A 1 81 ? 13.419 1.265 -24.300 1.00 93.06 81 THR A N 1
ATOM 636 C CA . THR A 1 81 ? 12.779 -0.049 -24.430 1.00 93.06 81 THR A CA 1
ATOM 637 C C . THR A 1 81 ? 11.852 -0.315 -23.252 1.00 93.06 81 THR A C 1
ATOM 639 O O . THR A 1 81 ? 12.056 0.205 -22.156 1.00 93.06 81 THR A O 1
ATOM 642 N N . VAL A 1 82 ? 10.850 -1.171 -23.458 1.00 94.81 82 VAL A N 1
ATOM 643 C CA . VAL A 1 82 ? 9.958 -1.653 -22.395 1.00 94.81 82 VAL A CA 1
ATOM 644 C C . VAL A 1 82 ? 10.336 -3.077 -22.007 1.00 94.81 82 VAL A C 1
ATOM 646 O O . VAL A 1 82 ? 10.841 -3.858 -22.811 1.00 94.81 82 VAL A O 1
ATOM 649 N N . GLY A 1 83 ? 10.169 -3.430 -20.740 1.00 94.44 83 GLY A N 1
ATOM 650 C CA . GLY A 1 83 ? 10.401 -4.790 -20.255 1.00 94.44 83 GLY A CA 1
ATOM 651 C C . GLY A 1 83 ? 10.245 -4.897 -18.749 1.00 94.44 83 GLY A C 1
ATOM 652 O O . GLY A 1 83 ? 9.858 -3.930 -18.099 1.00 94.44 83 GLY A O 1
ATOM 653 N N . ALA A 1 84 ? 10.511 -6.089 -18.223 1.00 95.19 84 ALA A N 1
ATOM 654 C CA . ALA A 1 84 ? 10.137 -6.458 -16.865 1.00 95.19 84 ALA A CA 1
ATOM 655 C C . ALA A 1 84 ? 10.835 -5.633 -15.770 1.00 95.19 84 ALA A C 1
ATOM 657 O O . ALA A 1 84 ? 11.998 -5.231 -15.907 1.00 95.19 84 ALA A O 1
ATOM 658 N N . LEU A 1 85 ? 10.111 -5.466 -14.660 1.00 95.12 85 LEU A N 1
ATOM 659 C CA . LEU A 1 85 ? 10.646 -4.990 -13.388 1.00 95.12 85 LEU A CA 1
ATOM 660 C C . LEU A 1 85 ? 11.637 -6.006 -12.827 1.00 95.12 85 LEU A C 1
ATOM 662 O O . LEU A 1 85 ? 11.445 -7.220 -12.926 1.00 95.12 85 LEU A O 1
ATOM 666 N N . ASP A 1 86 ? 12.659 -5.510 -12.139 1.00 94.25 86 ASP A N 1
ATOM 667 C CA . ASP A 1 86 ? 13.414 -6.322 -11.197 1.00 94.25 86 ASP A CA 1
ATOM 668 C C . ASP A 1 86 ? 12.564 -6.560 -9.939 1.00 94.25 86 ASP A C 1
ATOM 670 O O . ASP A 1 86 ? 12.711 -5.901 -8.908 1.00 94.25 86 ASP A O 1
ATOM 674 N N . ALA A 1 87 ? 11.629 -7.509 -10.042 1.00 88.62 87 ALA A N 1
ATOM 675 C CA . ALA A 1 87 ? 10.637 -7.795 -9.009 1.00 88.62 87 ALA A CA 1
ATOM 676 C C . ALA A 1 87 ? 11.251 -8.226 -7.663 1.00 88.62 87 ALA A C 1
ATOM 678 O O . ALA A 1 87 ? 10.573 -8.166 -6.640 1.00 88.62 87 ALA A O 1
ATOM 679 N N . GLN A 1 88 ? 12.536 -8.603 -7.622 1.00 93.62 88 GLN A N 1
ATOM 680 C CA . GLN A 1 88 ? 13.226 -8.891 -6.360 1.00 93.62 88 GLN A CA 1
ATOM 681 C C . GLN A 1 88 ? 13.220 -7.683 -5.416 1.00 93.62 88 GLN A C 1
ATOM 683 O O . GLN A 1 88 ? 13.071 -7.850 -4.207 1.00 93.62 88 GLN A O 1
ATOM 688 N N . LEU A 1 89 ? 13.286 -6.468 -5.968 1.00 94.75 89 LEU A N 1
ATOM 689 C CA . LEU A 1 89 ? 13.223 -5.239 -5.182 1.00 94.75 89 LEU A CA 1
ATOM 690 C C . LEU A 1 89 ? 11.860 -5.059 -4.504 1.00 94.75 89 LEU A C 1
ATOM 692 O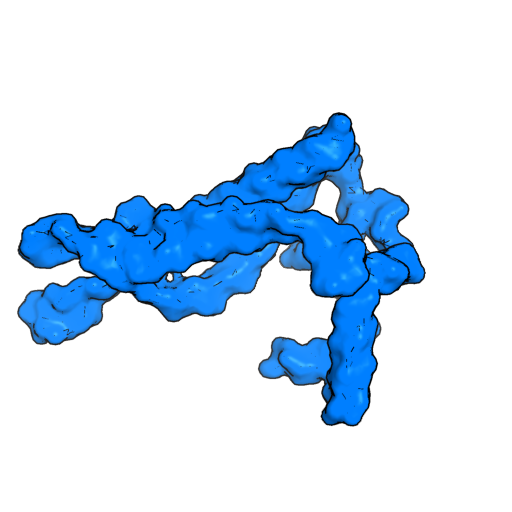 O . LEU A 1 89 ? 11.805 -4.554 -3.385 1.00 94.75 89 LEU A O 1
ATOM 696 N N . LEU A 1 90 ? 10.766 -5.522 -5.117 1.00 93.25 90 LEU A N 1
ATOM 697 C CA . LEU A 1 90 ? 9.446 -5.467 -4.486 1.00 93.25 90 LEU A CA 1
ATOM 698 C C . LEU A 1 90 ? 9.406 -6.324 -3.218 1.00 93.25 90 LEU A C 1
ATOM 700 O O . LEU A 1 90 ? 8.918 -5.850 -2.196 1.00 93.25 90 LEU A O 1
ATOM 704 N N . TYR A 1 91 ? 9.981 -7.530 -3.228 1.00 92.44 91 TYR A N 1
ATOM 705 C CA . TYR A 1 91 ? 10.053 -8.360 -2.019 1.00 92.44 91 TYR A CA 1
ATOM 706 C C . TYR A 1 91 ? 10.888 -7.703 -0.914 1.00 92.44 91 TYR A C 1
ATOM 708 O O . TYR A 1 91 ? 10.509 -7.746 0.255 1.00 92.44 91 TYR A O 1
ATOM 716 N N . THR A 1 92 ? 11.993 -7.045 -1.276 1.00 95.56 92 THR A N 1
ATOM 717 C CA . THR A 1 92 ? 12.845 -6.325 -0.319 1.00 95.56 92 THR A CA 1
ATOM 718 C C . THR A 1 92 ? 12.140 -5.111 0.293 1.00 95.56 92 THR A C 1
ATOM 720 O O . THR A 1 92 ? 12.231 -4.888 1.501 1.00 95.56 92 THR A O 1
ATOM 723 N N . TYR A 1 93 ? 11.430 -4.323 -0.518 1.00 96.69 93 TYR A N 1
ATOM 724 C CA . TYR A 1 93 ? 10.896 -3.022 -0.104 1.00 96.69 93 TYR A CA 1
ATOM 725 C C . TYR A 1 93 ? 9.406 -3.019 0.260 1.00 96.69 93 TYR A C 1
ATOM 727 O O . TYR A 1 93 ? 8.953 -2.038 0.847 1.00 96.69 93 TYR A O 1
ATOM 735 N N . ALA A 1 94 ? 8.654 -4.102 0.027 1.00 93.06 94 ALA A N 1
ATOM 736 C CA . ALA A 1 94 ? 7.231 -4.180 0.377 1.00 93.06 94 ALA A CA 1
ATOM 737 C C . ALA A 1 94 ? 6.973 -3.926 1.871 1.00 93.06 94 ALA A C 1
ATOM 739 O O . ALA A 1 94 ? 6.081 -3.159 2.236 1.00 93.06 94 ALA A O 1
ATOM 740 N N . ARG A 1 95 ? 7.778 -4.524 2.758 1.00 93.44 95 ARG A N 1
ATOM 741 C CA . ARG A 1 95 ? 7.621 -4.339 4.209 1.00 93.44 95 ARG A CA 1
ATOM 742 C C . ARG A 1 95 ? 7.966 -2.906 4.657 1.00 93.44 95 ARG A C 1
ATOM 744 O O . ARG A 1 95 ? 7.138 -2.306 5.342 1.00 93.44 95 ARG A O 1
ATOM 751 N N . PRO A 1 96 ? 9.113 -2.316 4.263 1.00 95.19 96 PRO A N 1
ATOM 752 C CA . PRO A 1 96 ? 9.376 -0.888 4.452 1.00 95.19 96 PRO A CA 1
ATOM 753 C C . PRO A 1 96 ? 8.269 0.035 3.923 1.00 95.19 96 PRO A C 1
ATOM 755 O O . PRO A 1 96 ? 7.854 0.946 4.637 1.00 95.19 96 PRO A O 1
ATOM 758 N N . ALA A 1 97 ? 7.744 -0.229 2.724 1.00 95.62 97 ALA A N 1
ATOM 759 C CA . ALA A 1 97 ? 6.652 0.548 2.142 1.00 95.62 97 ALA A CA 1
ATOM 760 C C . ALA A 1 97 ? 5.385 0.488 3.008 1.00 95.62 97 ALA A C 1
ATOM 762 O O . ALA A 1 97 ? 4.741 1.511 3.227 1.00 95.62 97 ALA A O 1
ATOM 763 N N . GLY A 1 98 ? 5.086 -0.674 3.599 1.00 93.44 98 GLY A N 1
ATOM 764 C CA . GLY A 1 98 ? 4.018 -0.818 4.589 1.00 93.44 98 GLY A CA 1
ATOM 765 C C . GLY A 1 98 ? 4.171 0.133 5.783 1.00 93.44 98 GLY A C 1
ATOM 766 O O . GLY A 1 98 ? 3.207 0.792 6.167 1.00 93.44 98 GLY A O 1
ATOM 767 N N . PHE A 1 99 ? 5.379 0.281 6.337 1.00 93.62 99 PHE A N 1
ATOM 768 C CA . PHE A 1 99 ? 5.630 1.234 7.428 1.00 93.62 99 PHE A CA 1
ATOM 769 C C . PHE A 1 99 ? 5.487 2.694 6.985 1.00 93.62 99 PHE A C 1
ATOM 771 O O . PHE A 1 99 ? 4.928 3.506 7.728 1.00 93.62 99 PHE A O 1
ATOM 778 N N . VAL A 1 100 ? 5.959 3.026 5.779 1.00 95.56 100 VAL A N 1
ATOM 779 C CA . VAL A 1 100 ? 5.799 4.363 5.184 1.00 95.56 100 VAL A CA 1
ATOM 780 C C . VAL A 1 100 ? 4.315 4.697 5.030 1.00 95.56 100 VAL A C 1
ATOM 782 O O . VAL A 1 100 ? 3.865 5.711 5.560 1.00 95.56 100 VAL A O 1
ATOM 785 N N . GLY A 1 101 ? 3.535 3.809 4.409 1.00 95.75 101 GLY A N 1
ATOM 786 C CA . GLY A 1 101 ? 2.095 3.989 4.224 1.00 95.75 101 GLY A CA 1
ATOM 787 C C . GLY A 1 101 ? 1.338 4.120 5.544 1.00 95.75 101 GLY A C 1
ATOM 788 O O . GLY A 1 101 ? 0.547 5.045 5.707 1.00 95.75 101 GLY A O 1
ATOM 789 N N . GLN A 1 102 ? 1.627 3.265 6.531 1.00 94.38 102 GLN A N 1
ATOM 790 C CA . GLN A 1 102 ? 1.008 3.361 7.857 1.00 94.38 102 GLN A CA 1
ATOM 791 C C . GLN A 1 102 ? 1.314 4.698 8.542 1.00 94.38 102 GLN A C 1
ATOM 793 O O . GLN A 1 102 ? 0.418 5.315 9.115 1.00 94.38 102 GLN A O 1
ATOM 798 N N . ARG A 1 103 ? 2.561 5.179 8.477 1.00 95.12 103 ARG A N 1
ATOM 799 C CA . ARG A 1 103 ? 2.933 6.482 9.044 1.00 95.12 103 ARG A CA 1
ATOM 800 C C . ARG A 1 103 ? 2.180 7.626 8.362 1.00 95.12 103 ARG A C 1
ATOM 802 O O . ARG A 1 103 ? 1.638 8.477 9.064 1.00 95.12 103 ARG A O 1
ATOM 809 N N . LEU A 1 104 ? 2.142 7.633 7.031 1.00 96.94 104 LEU A N 1
ATOM 810 C CA . LEU A 1 104 ? 1.474 8.671 6.242 1.00 96.94 104 LEU A CA 1
ATOM 811 C C . LEU A 1 104 ? -0.036 8.687 6.493 1.00 96.94 104 LEU A C 1
ATOM 813 O O . LEU A 1 104 ? -0.611 9.751 6.710 1.00 96.94 104 LEU A O 1
ATOM 817 N N . LEU A 1 105 ? -0.665 7.510 6.574 1.00 97.12 105 LEU A N 1
ATOM 818 C CA . LEU A 1 105 ? -2.082 7.381 6.911 1.00 97.12 105 LEU A CA 1
ATOM 819 C C . LEU A 1 105 ? -2.383 7.987 8.282 1.00 97.12 105 LEU A C 1
ATOM 821 O O . LEU A 1 105 ? -3.340 8.745 8.431 1.00 97.12 105 LEU A O 1
ATOM 825 N N . ARG A 1 106 ? -1.542 7.699 9.283 1.00 96.44 106 ARG A N 1
ATOM 826 C CA . ARG A 1 106 ? -1.694 8.291 10.616 1.00 96.44 106 ARG A CA 1
ATOM 827 C C . ARG A 1 106 ? -1.590 9.809 10.590 1.00 96.44 106 ARG A C 1
ATOM 829 O O . ARG A 1 106 ? -2.384 10.476 11.247 1.00 96.44 106 ARG A O 1
ATOM 836 N N . GLN A 1 107 ? -0.631 10.345 9.835 1.00 96.69 107 GLN A N 1
ATOM 837 C CA . GLN A 1 107 ? -0.456 11.788 9.680 1.00 96.69 107 GLN A CA 1
ATOM 838 C C . GLN A 1 107 ? -1.684 12.434 9.028 1.00 96.69 107 GLN A C 1
ATOM 840 O O . GLN A 1 107 ? -2.193 13.420 9.560 1.00 96.69 107 GLN A O 1
ATOM 845 N N . GLU A 1 108 ? -2.203 11.861 7.939 1.00 98.19 108 GLU A N 1
ATOM 846 C CA . GLU A 1 108 ? -3.386 12.387 7.249 1.00 98.19 108 GLU A CA 1
ATOM 847 C C . GLU A 1 108 ? -4.644 12.337 8.123 1.00 98.19 108 GLU A C 1
ATOM 849 O O . GLU A 1 108 ? -5.359 13.336 8.226 1.00 98.19 108 GLU A O 1
ATOM 854 N N . LEU A 1 109 ? -4.883 11.221 8.818 1.00 98.00 109 LEU A N 1
ATOM 855 C CA . LEU A 1 109 ? -6.025 11.078 9.721 1.00 98.00 109 LEU A CA 1
ATOM 856 C C . LEU A 1 109 ? -5.940 12.039 10.911 1.00 98.00 109 LEU A C 1
ATOM 858 O O . LEU A 1 109 ? -6.933 12.680 11.250 1.00 98.00 109 LEU A O 1
ATOM 862 N N . THR A 1 110 ? -4.766 12.197 11.529 1.00 97.62 110 THR A N 1
ATOM 863 C CA . THR A 1 110 ? -4.576 13.182 12.606 1.00 97.62 110 THR A CA 1
ATOM 864 C C . THR A 1 110 ? -4.813 14.600 12.096 1.00 97.62 110 THR A C 1
ATOM 866 O O . THR A 1 110 ? -5.508 15.369 12.753 1.00 97.62 110 THR A O 1
ATOM 869 N N . ARG A 1 111 ? -4.293 14.948 10.915 1.00 98.12 111 ARG A N 1
ATOM 870 C CA . ARG A 1 111 ? -4.454 16.284 10.330 1.00 98.12 111 ARG A CA 1
ATOM 871 C C . ARG A 1 111 ? -5.910 16.608 9.992 1.00 98.12 111 ARG A C 1
ATOM 873 O O . ARG A 1 111 ? -6.340 17.735 10.203 1.00 98.12 111 ARG A O 1
ATOM 880 N N . ARG A 1 112 ? -6.656 15.648 9.438 1.00 97.69 112 ARG A N 1
ATOM 881 C CA . ARG A 1 112 ? -8.027 15.864 8.942 1.00 97.69 112 ARG A CA 1
ATOM 882 C C . ARG A 1 112 ? -9.099 15.689 10.009 1.00 97.69 112 ARG A C 1
ATOM 884 O O . ARG A 1 112 ? -10.110 16.375 9.951 1.00 97.69 112 ARG A O 1
ATOM 891 N N . LEU A 1 113 ? -8.904 14.752 10.935 1.00 97.81 113 LEU A N 1
ATOM 892 C CA . LEU A 1 113 ? -9.928 14.331 11.898 1.00 97.81 113 LEU A CA 1
ATOM 893 C C . LEU A 1 113 ? -9.518 14.555 13.358 1.00 97.81 113 LEU A C 1
ATOM 895 O O . LEU A 1 113 ? -10.299 14.260 14.256 1.00 97.81 113 LEU A O 1
ATOM 899 N N . GLY A 1 114 ? -8.298 15.032 13.623 1.00 97.81 114 GLY A N 1
ATOM 900 C CA . GLY A 1 114 ? -7.818 15.282 14.986 1.00 97.81 114 GLY A CA 1
ATOM 901 C C . GLY A 1 114 ? -7.612 14.015 15.823 1.00 97.81 114 GLY A C 1
ATOM 902 O O . GLY A 1 114 ? -7.445 14.104 17.040 1.00 97.81 114 GLY A O 1
ATOM 903 N N . VAL A 1 115 ? -7.625 12.827 15.203 1.00 97.69 115 VAL A N 1
ATOM 904 C CA . VAL A 1 115 ? -7.474 11.564 15.935 1.00 97.69 115 VAL A CA 1
ATOM 905 C C . VAL A 1 115 ? -6.076 11.433 16.531 1.00 97.69 115 VAL A C 1
ATOM 907 O O . VAL A 1 115 ? -5.069 11.843 15.943 1.00 97.69 115 VAL A O 1
ATOM 910 N N . ARG A 1 116 ? -6.018 10.817 17.712 1.00 96.69 116 ARG A N 1
ATOM 911 C CA . ARG A 1 116 ? -4.779 10.493 18.424 1.00 96.69 116 ARG A CA 1
ATOM 912 C C . ARG A 1 116 ? -4.509 8.995 18.343 1.00 96.69 116 ARG A C 1
ATOM 914 O O . ARG A 1 116 ? -5.436 8.207 18.192 1.00 96.69 116 ARG A O 1
ATOM 921 N N . TRP A 1 117 ? -3.250 8.607 18.500 1.00 95.69 117 TRP A N 1
ATOM 922 C CA . TRP A 1 117 ? -2.794 7.225 18.330 1.00 95.69 117 TRP A CA 1
ATOM 923 C C . TRP A 1 117 ? -2.313 6.628 19.649 1.00 95.69 117 TRP A C 1
ATOM 925 O O . TRP A 1 117 ? -1.784 7.336 20.514 1.00 95.69 117 TRP A O 1
ATOM 935 N N . THR A 1 118 ? -2.512 5.327 19.837 1.00 93.31 118 THR A N 1
ATOM 936 C CA . THR A 1 118 ? -1.930 4.603 20.970 1.00 93.31 118 THR A CA 1
ATOM 937 C C . THR A 1 118 ? -0.399 4.651 20.908 1.00 93.31 118 THR A C 1
ATOM 939 O O . THR A 1 118 ? 0.199 4.747 19.838 1.00 93.31 118 THR A O 1
ATOM 942 N N . ARG A 1 119 ? 0.260 4.615 22.074 1.00 88.06 119 ARG A N 1
ATOM 943 C CA . ARG A 1 119 ? 1.736 4.563 22.169 1.00 88.06 119 ARG A CA 1
ATOM 944 C C . ARG A 1 119 ? 2.265 3.137 22.324 1.00 88.06 119 ARG A C 1
ATOM 946 O O . ARG A 1 119 ? 3.430 2.877 22.034 1.00 88.06 119 ARG A O 1
ATOM 953 N N . ALA A 1 120 ? 1.403 2.219 22.749 1.00 85.50 120 ALA A N 1
ATOM 954 C CA . ALA A 1 120 ? 1.703 0.807 22.902 1.00 85.50 120 ALA A CA 1
ATOM 955 C C . ALA A 1 120 ? 0.481 -0.040 22.530 1.00 85.50 120 ALA A C 1
ATOM 957 O O . ALA A 1 120 ? -0.653 0.403 22.722 1.00 85.50 120 ALA A O 1
ATOM 958 N N . LEU A 1 121 ? 0.725 -1.247 22.023 1.00 83.56 121 LEU A N 1
ATOM 959 C CA . LEU A 1 121 ? -0.298 -2.256 21.736 1.00 83.56 121 LEU A CA 1
ATOM 960 C C . LEU A 1 121 ? 0.077 -3.595 22.369 1.00 83.56 121 LEU A C 1
ATOM 962 O O . LEU A 1 121 ? 1.252 -3.862 22.611 1.00 83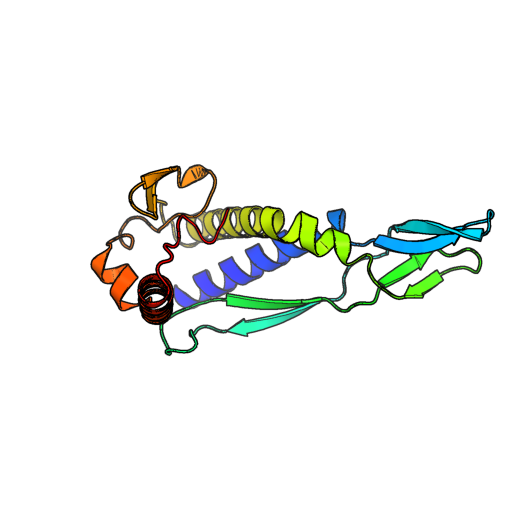.56 121 LEU A O 1
ATOM 966 N N . GLN A 1 122 ? -0.925 -4.441 22.605 1.00 79.00 122 GLN A N 1
ATOM 967 C CA . GLN A 1 122 ? -0.725 -5.839 22.981 1.00 79.00 122 GLN A CA 1
ATOM 968 C C . GLN A 1 122 ? -0.770 -6.710 21.726 1.00 79.00 122 GLN A C 1
ATOM 970 O O . GLN A 1 122 ? -1.826 -6.861 21.120 1.00 79.00 122 GLN A O 1
ATOM 975 N N . GLN A 1 123 ? 0.360 -7.306 21.352 1.00 71.75 123 GLN A N 1
ATOM 976 C CA . GLN A 1 123 ? 0.468 -8.176 20.182 1.00 71.75 123 GLN A CA 1
ATOM 977 C C . GLN A 1 123 ? 1.197 -9.466 20.564 1.00 71.75 123 GLN A C 1
ATOM 979 O O . GLN A 1 123 ? 2.316 -9.425 21.069 1.00 71.75 123 GLN A O 1
ATOM 984 N N . GLY A 1 124 ? 0.551 -10.622 20.372 1.00 68.50 124 GLY A N 1
ATOM 985 C CA . GLY A 1 124 ? 1.143 -11.928 20.701 1.00 68.50 124 GLY A CA 1
ATOM 986 C C . GLY A 1 124 ? 1.583 -12.065 22.167 1.00 68.50 124 GLY A C 1
ATOM 987 O O . GLY A 1 124 ? 2.621 -12.656 22.441 1.00 68.50 124 GLY A O 1
ATOM 988 N N . GLY A 1 125 ? 0.846 -11.451 23.102 1.00 73.69 125 GLY A N 1
ATOM 989 C CA . GLY A 1 125 ? 1.183 -11.448 24.534 1.00 73.69 125 GLY A CA 1
ATOM 990 C C . GLY A 1 125 ? 2.313 -10.490 24.931 1.00 73.69 125 GLY A C 1
ATOM 991 O O . GLY A 1 125 ? 2.777 -10.536 26.067 1.00 73.69 125 GLY A O 1
ATOM 992 N N . ARG A 1 126 ? 2.770 -9.626 24.016 1.00 75.31 126 ARG A N 1
ATOM 993 C CA . ARG A 1 126 ? 3.831 -8.644 24.261 1.00 75.31 126 ARG A CA 1
ATOM 994 C C . ARG A 1 126 ? 3.333 -7.220 24.063 1.00 75.31 126 ARG A C 1
ATOM 996 O O . ARG A 1 126 ? 2.598 -6.933 23.119 1.00 75.31 126 ARG A O 1
ATOM 1003 N N . THR A 1 127 ? 3.826 -6.316 24.905 1.00 82.12 127 THR A N 1
ATOM 1004 C CA . THR A 1 127 ? 3.683 -4.874 24.696 1.00 82.12 127 THR A CA 1
ATOM 1005 C C . THR A 1 127 ? 4.646 -4.429 23.597 1.00 82.12 127 THR A C 1
ATOM 1007 O O . THR A 1 127 ? 5.862 -4.510 23.768 1.00 82.12 127 THR A O 1
ATOM 1010 N N . VAL A 1 128 ? 4.117 -3.945 22.475 1.00 81.31 128 VAL A N 1
ATOM 1011 C CA . VAL A 1 128 ? 4.904 -3.425 21.347 1.00 81.31 128 VAL A CA 1
ATOM 1012 C C . VAL A 1 128 ? 4.787 -1.906 21.258 1.00 81.31 128 VAL A C 1
ATOM 1014 O O . VAL A 1 128 ? 3.733 -1.339 21.550 1.00 81.31 128 VAL A O 1
ATOM 1017 N N . ASN A 1 129 ? 5.869 -1.232 20.855 1.00 80.88 129 ASN A N 1
ATOM 1018 C CA . ASN A 1 129 ? 5.867 0.216 20.652 1.00 80.88 129 ASN A CA 1
ATOM 1019 C C . ASN A 1 129 ? 5.092 0.569 19.373 1.00 80.88 129 ASN A C 1
ATOM 1021 O O . ASN A 1 129 ? 5.565 0.332 18.262 1.00 80.88 129 ASN A O 1
ATOM 1025 N N . ALA A 1 130 ? 3.927 1.191 19.544 1.00 81.50 130 ALA A N 1
ATOM 1026 C CA . ALA A 1 130 ? 3.030 1.558 18.449 1.00 81.50 130 ALA A CA 1
ATOM 1027 C C . ALA A 1 130 ? 3.509 2.794 17.662 1.00 81.50 130 ALA A C 1
ATOM 1029 O O . ALA A 1 130 ? 3.011 3.099 16.584 1.00 81.50 130 ALA A O 1
ATOM 1030 N N . THR A 1 131 ? 4.527 3.501 18.163 1.00 74.00 131 THR A N 1
ATOM 1031 C CA . THR A 1 131 ? 5.075 4.704 17.515 1.00 74.00 131 THR A CA 1
ATOM 1032 C C . THR A 1 131 ? 5.856 4.367 16.237 1.00 74.00 131 THR A C 1
ATOM 1034 O O . THR A 1 131 ? 5.923 5.183 15.320 1.00 74.00 131 THR A O 1
ATOM 1037 N N . VAL A 1 132 ? 6.436 3.163 16.163 1.00 66.81 132 VAL A N 1
ATOM 1038 C CA . VAL A 1 132 ? 7.343 2.731 15.077 1.00 66.81 132 VAL A CA 1
ATOM 1039 C C . VAL A 1 132 ? 6.685 1.689 14.154 1.00 66.81 132 VAL A C 1
ATOM 1041 O O . VAL A 1 132 ? 7.293 1.243 13.187 1.00 66.81 132 VAL A O 1
ATOM 1044 N N . GLY A 1 133 ? 5.431 1.309 14.413 1.00 73.25 133 GLY A N 1
ATOM 1045 C CA . GLY A 1 133 ? 4.748 0.236 13.687 1.00 73.25 133 GLY A CA 1
ATOM 1046 C C . GLY A 1 133 ? 3.239 0.434 13.613 1.00 73.25 133 GLY A C 1
ATOM 1047 O O . GLY A 1 133 ? 2.766 1.556 13.415 1.00 73.25 133 GLY A O 1
ATOM 1048 N N . THR A 1 134 ? 2.496 -0.661 13.752 1.00 84.69 134 THR A N 1
ATOM 1049 C CA . THR A 1 134 ? 1.032 -0.656 13.832 1.00 84.69 134 THR A CA 1
ATOM 1050 C C . THR A 1 134 ? 0.574 0.121 15.066 1.00 84.69 134 THR A C 1
ATOM 1052 O O . THR A 1 134 ? 1.182 0.014 16.131 1.00 84.69 134 THR A O 1
ATOM 1055 N N . ALA A 1 135 ? -0.495 0.899 14.926 1.00 91.44 135 ALA A N 1
ATOM 1056 C CA . ALA A 1 135 ? -1.092 1.671 16.007 1.00 91.44 135 ALA A CA 1
ATOM 1057 C C . ALA A 1 135 ? -2.608 1.695 15.846 1.00 91.44 135 ALA A C 1
ATOM 1059 O O . ALA A 1 135 ? -3.107 1.650 14.724 1.00 91.44 135 ALA A O 1
ATOM 1060 N N . GLU A 1 136 ? -3.302 1.849 16.967 1.00 93.50 136 GLU A N 1
ATOM 1061 C CA . GLU A 1 136 ? -4.755 1.984 17.006 1.00 93.50 136 GLU A CA 1
ATOM 1062 C C . GLU A 1 136 ? -5.141 3.421 17.360 1.00 93.50 136 GLU A C 1
ATOM 1064 O O . GLU A 1 136 ? -4.364 4.165 17.974 1.00 93.50 136 GLU A O 1
ATOM 1069 N N . ILE A 1 137 ? -6.355 3.826 16.991 1.00 95.38 137 ILE A N 1
ATOM 1070 C CA . ILE A 1 137 ? -6.889 5.142 17.348 1.00 95.38 137 ILE A CA 1
ATOM 1071 C C . ILE A 1 137 ? -7.256 5.156 18.843 1.00 95.38 137 ILE A C 1
ATOM 1073 O O . ILE A 1 137 ? -7.924 4.262 19.370 1.00 95.38 137 ILE A O 1
ATOM 1077 N N . GLN A 1 138 ? -6.839 6.199 19.562 1.00 94.62 138 GLN A N 1
ATOM 1078 C CA . GLN A 1 138 ? -7.270 6.420 20.943 1.00 94.62 138 GLN A CA 1
ATOM 1079 C C . GLN A 1 138 ? -8.795 6.592 20.988 1.00 94.62 138 GLN A C 1
ATOM 1081 O O . GLN A 1 138 ? -9.340 7.430 20.279 1.00 94.62 138 GLN A O 1
ATOM 1086 N N . GLY A 1 139 ? -9.473 5.801 21.823 1.00 93.19 139 GLY A N 1
ATOM 1087 C CA . GLY A 1 139 ? -10.936 5.704 21.867 1.00 93.19 139 GLY A CA 1
ATOM 1088 C C . GLY A 1 139 ? -11.531 4.546 21.054 1.00 93.19 139 GLY A C 1
ATOM 1089 O O . GLY A 1 139 ? -12.665 4.177 21.320 1.00 93.19 139 GLY A O 1
ATOM 1090 N N . LEU A 1 140 ? -10.769 3.931 20.137 1.00 92.88 140 LEU A N 1
ATOM 1091 C CA . LEU A 1 140 ? -11.189 2.769 19.329 1.00 92.88 140 LEU A CA 1
ATOM 1092 C C . LEU A 1 140 ? -10.259 1.551 19.499 1.00 92.88 140 LEU A C 1
ATOM 1094 O O . LEU A 1 140 ? -10.236 0.655 18.667 1.00 92.88 140 LEU A O 1
ATOM 1098 N N . HIS A 1 141 ? -9.456 1.528 20.563 1.00 90.50 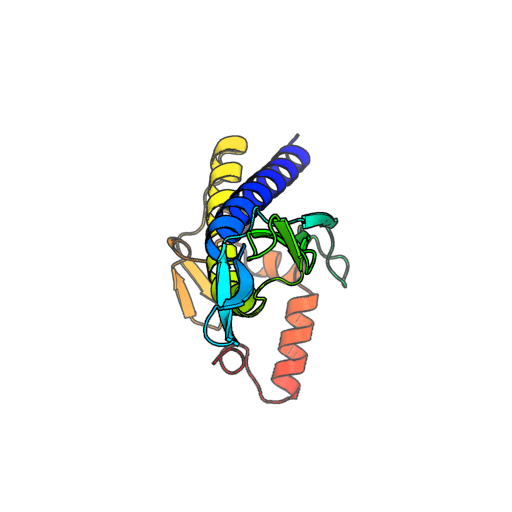141 HIS A N 1
ATOM 1099 C CA . HIS A 1 141 ? -8.440 0.496 20.817 1.00 90.50 141 HIS A CA 1
ATOM 1100 C C . HIS A 1 141 ? -8.886 -0.541 21.856 1.00 90.50 141 HIS A C 1
ATOM 1102 O O . HIS A 1 141 ? -8.049 -1.253 22.416 1.00 90.50 141 HIS A O 1
ATOM 1108 N N . ASP A 1 142 ? -10.186 -0.597 22.155 1.00 90.75 142 ASP A N 1
ATOM 1109 C CA . ASP A 1 142 ? -10.725 -1.642 23.016 1.00 90.75 142 ASP A CA 1
ATOM 1110 C C . ASP A 1 142 ? -10.554 -3.012 22.348 1.00 90.75 142 ASP A C 1
ATOM 1112 O O . ASP A 1 142 ? -10.864 -3.204 21.170 1.00 90.75 142 ASP A O 1
ATOM 1116 N N . ARG A 1 143 ? -10.039 -3.981 23.106 1.00 87.38 143 ARG A N 1
ATOM 1117 C CA . ARG A 1 143 ? -9.659 -5.281 22.549 1.00 87.38 143 ARG A CA 1
ATOM 1118 C C . ARG A 1 143 ? -10.871 -6.111 22.141 1.00 87.38 143 ARG A C 1
ATOM 1120 O O . ARG A 1 143 ? -10.792 -6.816 21.139 1.00 87.38 143 ARG A O 1
ATOM 1127 N N . GLN A 1 144 ? -11.962 -6.041 22.903 1.00 90.62 144 GLN A N 1
ATOM 1128 C CA . GLN A 1 144 ? -13.177 -6.795 22.594 1.00 90.62 144 GLN A CA 1
ATOM 1129 C C . GLN A 1 144 ? -13.828 -6.239 21.328 1.00 90.62 144 GLN A C 1
ATOM 1131 O O . GLN A 1 144 ? -14.179 -7.007 20.435 1.00 90.62 144 GLN A O 1
ATOM 1136 N N . MET A 1 145 ? -13.890 -4.910 21.208 1.00 91.75 145 MET A N 1
ATOM 1137 C CA . MET A 1 145 ? -14.349 -4.224 20.002 1.00 91.75 145 MET A CA 1
ATOM 1138 C C . MET A 1 145 ? -13.522 -4.618 18.773 1.00 91.75 145 MET A C 1
ATOM 1140 O O . MET A 1 145 ? -14.089 -5.035 17.766 1.00 91.75 145 MET A O 1
ATOM 1144 N N . LEU A 1 146 ? -12.190 -4.515 18.841 1.00 91.44 146 LEU A N 1
ATOM 1145 C CA . LEU A 1 146 ? -11.324 -4.851 17.706 1.00 91.44 146 LEU A CA 1
ATOM 1146 C C . LEU A 1 146 ? -11.465 -6.322 17.297 1.00 91.44 146 LEU A C 1
ATOM 1148 O O . LEU A 1 146 ? -11.517 -6.630 16.106 1.00 91.44 146 LEU A O 1
ATOM 1152 N N . GLN A 1 147 ? -11.569 -7.232 18.269 1.00 90.69 147 GLN A N 1
ATOM 1153 C CA . GLN A 1 147 ? -11.755 -8.657 18.001 1.00 90.69 147 GLN A CA 1
ATOM 1154 C C . GLN A 1 147 ? -13.111 -8.952 17.344 1.00 90.69 147 GLN A C 1
ATOM 1156 O O . GLN A 1 147 ? -13.165 -9.788 16.442 1.00 90.69 147 GLN A O 1
ATOM 1161 N N . ALA A 1 148 ? -14.175 -8.241 17.732 1.00 93.31 148 ALA A N 1
ATOM 1162 C CA . ALA A 1 148 ? -15.511 -8.399 17.155 1.00 93.31 148 ALA A CA 1
ATOM 1163 C C . ALA A 1 148 ? -15.571 -8.062 15.653 1.00 93.31 148 ALA A C 1
ATOM 1165 O O . ALA A 1 148 ? -16.382 -8.643 14.942 1.00 93.31 148 ALA A O 1
ATOM 1166 N N . PHE A 1 149 ? -14.689 -7.181 15.167 1.00 94.44 149 PHE A N 1
ATOM 1167 C CA . PHE A 1 149 ? -14.555 -6.825 13.746 1.00 94.44 149 PHE A CA 1
ATOM 1168 C C . PHE A 1 149 ? -13.321 -7.451 13.072 1.00 94.44 149 PHE A C 1
ATOM 1170 O O . PHE A 1 149 ? -12.874 -6.991 12.024 1.00 94.44 149 PHE A O 1
ATOM 1177 N N . SER A 1 150 ? -12.735 -8.486 13.678 1.00 93.62 150 SER A N 1
ATOM 1178 C CA . SER A 1 150 ? -11.550 -9.182 13.160 1.00 93.62 150 SER A CA 1
ATOM 1179 C C . SER A 1 150 ? -11.799 -10.685 13.025 1.00 93.62 150 SER A C 1
ATOM 1181 O O . SER A 1 150 ? -10.919 -11.496 13.322 1.00 93.62 150 SER A O 1
ATOM 1183 N N . THR A 1 151 ? -12.988 -11.090 12.575 1.00 93.81 151 THR A N 1
ATOM 1184 C CA . THR A 1 151 ? -13.407 -12.504 12.565 1.00 93.81 151 THR A CA 1
ATOM 1185 C C . THR A 1 151 ? -12.470 -13.376 11.726 1.00 93.81 151 THR A C 1
ATOM 1187 O O . THR A 1 151 ? -12.069 -14.457 12.155 1.00 93.81 151 THR A O 1
ATOM 1190 N N . ARG A 1 152 ? -11.984 -12.858 10.588 1.00 92.25 152 ARG A N 1
ATOM 1191 C CA . ARG A 1 152 ? -10.997 -13.563 9.755 1.00 92.25 152 ARG A CA 1
ATOM 1192 C C . ARG A 1 152 ? -9.674 -13.810 10.490 1.00 92.25 152 ARG A C 1
ATOM 1194 O O . ARG A 1 152 ? -9.021 -14.822 10.249 1.00 92.25 152 ARG A O 1
ATOM 1201 N N . HIS A 1 153 ? -9.253 -12.898 11.369 1.00 89.19 153 HIS A N 1
ATOM 1202 C CA . HIS A 1 153 ? -8.048 -13.092 12.179 1.00 89.19 153 HIS A CA 1
ATOM 1203 C C . HIS A 1 153 ? -8.244 -14.212 13.205 1.00 89.19 153 HIS A C 1
ATOM 1205 O O . HIS A 1 153 ? -7.329 -15.014 13.390 1.00 89.19 153 HIS A O 1
ATOM 1211 N N . VAL A 1 154 ? -9.427 -14.288 13.825 1.00 88.50 154 VAL A N 1
ATOM 1212 C CA . VAL A 1 154 ? -9.785 -15.348 14.781 1.00 88.50 154 VAL A CA 1
ATOM 1213 C C . VAL A 1 154 ? -9.711 -16.719 14.111 1.00 88.50 154 VAL A C 1
ATOM 1215 O O . VAL A 1 154 ? -8.978 -17.575 14.596 1.00 88.50 154 VAL A O 1
ATOM 1218 N N . GLU A 1 155 ? -10.326 -16.886 12.937 1.00 91.50 155 GLU A N 1
ATOM 1219 C CA . GLU A 1 155 ? -10.230 -18.134 12.165 1.00 91.50 155 GLU A CA 1
ATOM 1220 C C . GLU A 1 155 ? -8.777 -18.522 11.855 1.00 91.50 155 GLU A C 1
ATOM 1222 O O . GLU A 1 155 ? -8.407 -19.692 11.920 1.00 91.50 155 GLU A O 1
ATOM 1227 N N . VAL A 1 156 ? -7.924 -17.550 11.500 1.00 88.94 156 VAL A N 1
ATOM 1228 C CA . VAL A 1 156 ? -6.494 -17.813 11.265 1.00 88.94 156 VAL A CA 1
ATOM 1229 C C . VAL A 1 156 ? -5.808 -18.290 12.544 1.00 88.94 156 VAL A C 1
ATOM 1231 O O . VAL A 1 156 ? -5.009 -19.221 12.475 1.00 88.94 156 VAL A O 1
ATOM 1234 N N . GLN A 1 157 ? -6.101 -17.684 13.700 1.00 88.06 157 GLN A N 1
ATOM 1235 C CA . GLN A 1 157 ? -5.523 -18.126 14.973 1.00 88.06 157 GLN A CA 1
ATOM 1236 C C . GLN A 1 157 ? -5.960 -19.545 15.330 1.00 88.06 157 GLN A C 1
ATOM 1238 O O . GLN A 1 157 ? -5.120 -20.347 15.727 1.00 88.06 157 GLN A O 1
ATOM 1243 N N . GLU A 1 158 ? -7.242 -19.866 15.165 1.00 90.00 158 GLU A N 1
ATOM 1244 C CA . GLU A 1 158 ? -7.785 -21.196 15.452 1.00 90.00 158 GLU A CA 1
ATOM 1245 C C . GLU A 1 158 ? -7.148 -22.265 14.562 1.00 90.00 158 GLU A C 1
ATOM 1247 O O . GLU A 1 158 ? -6.740 -23.316 15.053 1.00 90.00 15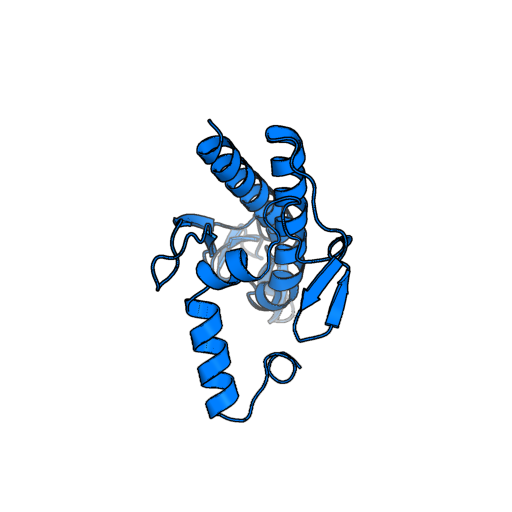8 GLU A O 1
ATOM 1252 N N . GLN A 1 159 ? -6.979 -21.974 13.269 1.00 91.50 159 GLN A N 1
ATOM 1253 C CA . GLN A 1 159 ? -6.313 -22.882 12.336 1.00 91.50 159 GLN A CA 1
ATOM 1254 C C . GLN A 1 159 ? -4.828 -23.071 12.669 1.00 91.50 159 GLN A C 1
ATOM 1256 O O . GLN A 1 159 ? -4.345 -24.201 12.672 1.00 91.50 159 GLN A O 1
ATOM 1261 N N . LEU A 1 160 ? -4.101 -21.997 13.001 1.00 89.06 160 LEU A N 1
ATOM 1262 C CA . LEU A 1 160 ? -2.704 -22.107 13.441 1.00 89.06 160 LEU A CA 1
ATOM 1263 C C . LEU A 1 160 ? -2.586 -22.946 14.717 1.00 89.06 160 LEU A C 1
ATOM 1265 O O . LEU A 1 160 ? -1.732 -23.828 14.783 1.00 89.06 160 LEU A O 1
ATOM 1269 N N . ALA A 1 161 ? -3.469 -22.719 15.692 1.00 88.75 161 ALA A N 1
ATOM 1270 C CA . ALA A 1 161 ? -3.494 -23.471 16.941 1.00 88.75 161 ALA A CA 1
ATOM 1271 C C . ALA A 1 161 ? -3.805 -24.958 16.712 1.00 88.75 161 ALA A C 1
ATOM 1273 O O . ALA A 1 161 ? -3.136 -25.813 17.290 1.00 88.75 161 ALA A O 1
ATOM 1274 N N . ALA A 1 162 ? -4.753 -25.278 15.824 1.00 91.44 162 ALA A N 1
ATOM 1275 C CA . ALA A 1 162 ? -5.069 -26.655 15.439 1.00 91.44 162 ALA A CA 1
ATOM 1276 C C . ALA A 1 162 ? -3.873 -27.379 14.791 1.00 91.44 162 ALA A C 1
ATOM 1278 O O . ALA A 1 162 ? -3.733 -28.591 14.928 1.00 91.44 162 ALA A O 1
ATOM 1279 N N . MET A 1 163 ? -2.986 -26.633 14.128 1.00 91.62 163 MET A N 1
ATOM 1280 C CA . MET A 1 163 ? -1.739 -27.141 13.549 1.00 91.62 163 MET A CA 1
ATOM 1281 C C . MET A 1 163 ? -0.557 -27.141 14.538 1.00 91.62 163 MET A C 1
ATOM 1283 O O . MET A 1 163 ? 0.555 -27.493 14.155 1.00 91.62 163 MET A O 1
ATOM 1287 N N . GLY A 1 164 ? -0.763 -26.738 15.797 1.00 89.25 164 GLY A N 1
ATOM 1288 C CA . GLY A 1 164 ? 0.292 -26.652 16.812 1.00 89.25 164 GLY A CA 1
ATOM 1289 C C . GLY A 1 164 ? 1.218 -25.436 16.675 1.00 89.25 164 GLY A C 1
ATOM 1290 O O . GLY A 1 164 ? 2.260 -25.384 17.327 1.00 89.25 164 GLY A O 1
ATOM 1291 N N . TYR A 1 165 ? 0.855 -24.447 15.854 1.00 84.31 165 TYR A N 1
ATOM 1292 C CA . TYR A 1 165 ? 1.605 -23.204 15.680 1.00 84.31 165 TYR A CA 1
ATOM 1293 C C . TYR A 1 165 ? 0.994 -22.046 16.475 1.00 84.31 165 TYR A C 1
ATOM 1295 O O . TYR A 1 165 ? -0.188 -22.023 16.810 1.00 84.31 165 TYR A O 1
ATOM 1303 N N . SER A 1 166 ? 1.812 -21.024 16.728 1.00 73.50 166 SER A N 1
ATOM 1304 C CA . SER A 1 166 ? 1.349 -19.719 17.208 1.00 73.50 166 SER A CA 1
ATOM 1305 C C . SER A 1 166 ? 1.779 -18.618 16.243 1.00 73.50 166 SER A C 1
ATOM 1307 O O . SER A 1 166 ? 2.768 -18.755 15.519 1.00 73.50 166 SER A O 1
ATOM 1309 N N . THR A 1 167 ? 1.080 -17.484 16.258 1.00 63.47 167 THR A N 1
ATOM 1310 C CA . THR A 1 167 ? 1.440 -16.309 15.446 1.00 63.47 167 THR A CA 1
ATOM 1311 C C . THR A 1 167 ? 2.828 -15.749 15.737 1.00 63.47 167 THR A C 1
ATOM 1313 O O . THR A 1 167 ? 3.410 -15.111 14.865 1.00 63.47 167 THR A O 1
ATOM 1316 N N . ALA A 1 168 ? 3.383 -15.999 16.925 1.00 56.53 168 ALA A N 1
ATOM 1317 C CA . ALA A 1 168 ? 4.760 -15.638 17.252 1.00 56.53 168 ALA A CA 1
ATOM 1318 C C . ALA A 1 168 ? 5.796 -16.560 16.581 1.00 56.53 168 ALA A C 1
ATOM 1320 O O . ALA A 1 168 ? 6.917 -16.127 16.341 1.00 56.53 168 ALA A O 1
ATOM 1321 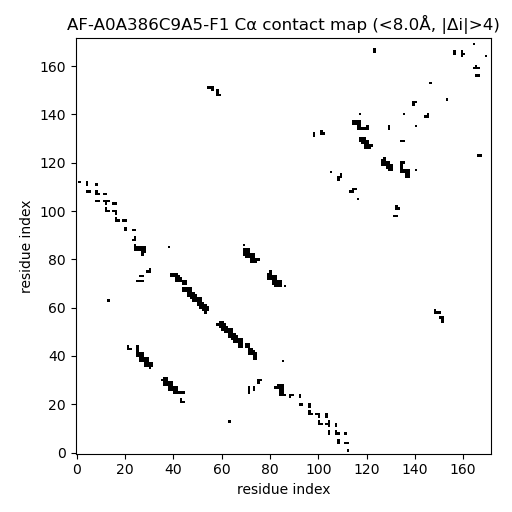N N . ALA A 1 169 ? 5.422 -17.805 16.269 1.00 40.19 169 ALA A N 1
ATOM 1322 C CA . ALA A 1 169 ? 6.295 -18.802 15.649 1.00 40.19 169 ALA A CA 1
ATOM 1323 C C . ALA A 1 169 ? 6.225 -18.801 14.111 1.00 40.19 169 ALA A C 1
ATOM 1325 O O . ALA A 1 169 ? 7.185 -19.192 13.465 1.00 40.19 169 ALA A O 1
ATOM 1326 N N . ALA A 1 170 ? 5.118 -18.342 13.517 1.00 36.38 170 ALA A N 1
ATOM 1327 C CA . ALA A 1 170 ? 4.915 -18.351 12.062 1.00 36.38 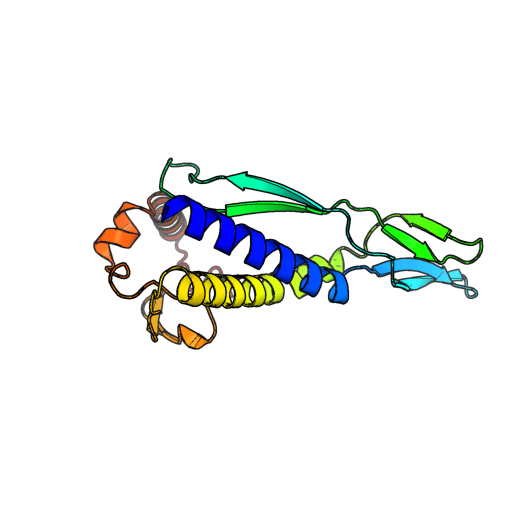170 ALA A CA 1
ATOM 1328 C C . ALA A 1 170 ? 5.537 -17.150 11.313 1.00 36.38 170 ALA A C 1
ATOM 1330 O O . ALA A 1 170 ? 5.464 -17.085 10.089 1.00 36.38 170 ALA A O 1
ATOM 1331 N N . GLY A 1 171 ? 6.090 -16.171 12.040 1.00 39.81 171 GLY A N 1
ATOM 1332 C CA . GLY A 1 171 ? 6.720 -14.966 11.480 1.00 39.81 171 GLY A CA 1
ATOM 1333 C C . GLY A 1 171 ? 8.241 -14.892 11.657 1.00 39.81 171 GLY A C 1
ATOM 1334 O O . GLY A 1 171 ? 8.811 -13.835 11.379 1.00 39.81 171 GLY A O 1
ATOM 1335 N N . ALA A 1 172 ? 8.859 -15.964 12.165 1.00 30.72 172 ALA A N 1
ATOM 1336 C CA . ALA A 1 172 ? 10.306 -16.149 12.293 1.00 30.72 172 ALA A CA 1
ATOM 1337 C C . ALA A 1 172 ? 10.795 -17.115 11.208 1.00 30.72 172 ALA A C 1
ATOM 1339 O O . ALA A 1 172 ? 11.909 -16.879 10.695 1.00 30.72 172 ALA A O 1
#

pLDDT: mean 90.97, std 10.95, range [30.72, 98.56]

Sequence (172 aa):
ETREAVDRSLDIANEQMLGWLEEKVAFGRVMGTDGLPERVRGTGLTVATYAHNVSRNLDPHLHRHNLVLNALEREGRRGKTVGALDAQLLYTYARPAGFVGQRLLRQELTRRLGVRWTRALQQGGRTVNATVGTAEIQGLHDRQMLQAFSTRHVEVQEQLAAMGYSTAAAGA

Solvent-accessible surface area (backbone atoms only — not comparable to full-atom values): 9824 Å² total; per-residue (Å²): 109,68,69,57,52,50,52,50,21,47,53,52,14,48,52,53,24,49,54,59,41,33,77,73,36,26,29,26,70,43,78,40,96,88,71,45,82,37,81,41,67,32,82,39,73,45,69,51,78,46,84,46,54,52,41,99,77,64,29,79,37,77,48,70,49,72,50,67,52,73,42,27,48,30,78,43,97,89,44,81,42,76,43,48,47,44,61,68,40,47,70,70,43,49,63,60,35,51,51,50,24,53,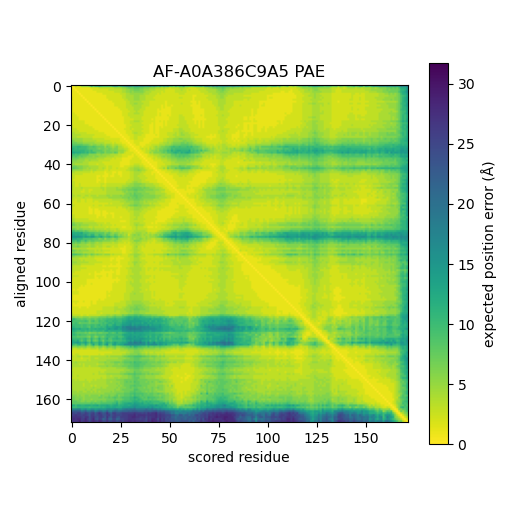53,40,28,51,52,38,39,29,72,76,69,70,57,51,67,35,64,59,42,82,54,91,93,36,84,40,66,12,80,84,56,75,63,43,45,63,94,65,62,50,65,68,63,49,50,73,50,33,59,65,57,51,55,51,50,53,53,35,48,76,71,74,44,49,81,77,63,77,77,112